Protein AF-A0A540VNK7-F1 (afdb_monomer_lite)

pLDDT: mean 90.39, std 6.92, range [63.44, 97.25]

Foldseek 3Di:
DAEDALVCLVCVVPPVVPDDPVVVVVVVCCVPPVDDYDYDPVSLVVQVVCVVVVNDDDPDDSVVVVVVSD

Structure (mmCIF, N/CA/C/O backbone):
data_AF-A0A540VNK7-F1
#
_entry.id   AF-A0A540VNK7-F1
#
loop_
_atom_site.group_PDB
_atom_site.id
_atom_site.type_symbol
_atom_site.label_atom_id
_atom_site.label_alt_id
_atom_site.label_comp_id
_atom_site.label_asym_id
_atom_site.label_entity_id
_atom_site.label_seq_id
_atom_site.pdbx_PDB_ins_code
_atom_site.Cartn_x
_atom_site.Cartn_y
_atom_site.Cartn_z
_atom_site.occupancy
_atom_site.B_iso_or_equiv
_atom_site.auth_seq_id
_atom_site.auth_comp_id
_atom_site.auth_asym_id
_atom_site.auth_atom_id
_atom_site.pdbx_PDB_model_num
ATOM 1 N N . MET A 1 1 ? 12.664 -5.065 -11.220 1.00 79.38 1 MET A N 1
ATOM 2 C CA . MET A 1 1 ? 12.222 -5.681 -9.950 1.00 79.38 1 MET A CA 1
ATOM 3 C C . MET A 1 1 ? 12.258 -4.628 -8.858 1.00 79.38 1 MET A C 1
ATOM 5 O O . MET A 1 1 ? 13.328 -4.094 -8.581 1.00 79.38 1 MET A O 1
ATOM 9 N N . ILE A 1 2 ? 11.104 -4.331 -8.261 1.00 91.25 2 ILE A N 1
ATOM 10 C CA . ILE A 1 2 ? 10.948 -3.352 -7.175 1.00 91.25 2 ILE A CA 1
ATOM 11 C C . ILE A 1 2 ? 10.251 -4.044 -6.003 1.00 91.25 2 ILE A C 1
ATOM 13 O O . ILE A 1 2 ? 9.290 -4.769 -6.218 1.00 91.25 2 ILE A O 1
ATOM 17 N N . LEU A 1 3 ? 10.725 -3.819 -4.778 1.00 92.19 3 LEU A N 1
ATOM 18 C CA . LEU A 1 3 ? 10.023 -4.199 -3.551 1.00 92.19 3 LEU A CA 1
ATOM 19 C C . LEU A 1 3 ? 9.526 -2.918 -2.883 1.00 92.19 3 LEU A C 1
ATOM 21 O O . LEU A 1 3 ? 10.327 -2.011 -2.645 1.00 92.19 3 LEU A O 1
ATOM 25 N N . LEU A 1 4 ? 8.224 -2.832 -2.616 1.00 93.69 4 LEU A N 1
ATOM 26 C CA . LEU A 1 4 ? 7.639 -1.650 -1.990 1.00 93.69 4 LEU A CA 1
ATOM 27 C C . LEU A 1 4 ? 7.811 -1.675 -0.474 1.00 93.69 4 LEU A C 1
ATOM 29 O O . LEU A 1 4 ? 7.693 -2.714 0.173 1.00 93.69 4 LEU A O 1
ATOM 33 N N . ASP A 1 5 ? 8.038 -0.490 0.081 1.00 94.75 5 ASP A N 1
ATOM 34 C CA . ASP A 1 5 ? 7.812 -0.224 1.496 1.00 94.75 5 ASP A CA 1
ATOM 35 C C . ASP A 1 5 ? 6.311 0.010 1.740 1.00 94.75 5 ASP A C 1
ATOM 37 O O . ASP A 1 5 ? 5.584 0.471 0.853 1.00 94.75 5 ASP A O 1
ATOM 41 N N . THR A 1 6 ? 5.850 -0.251 2.958 1.00 94.44 6 THR A N 1
ATOM 42 C CA . THR A 1 6 ? 4.450 -0.124 3.375 1.00 94.44 6 THR A CA 1
ATOM 43 C C . THR A 1 6 ? 3.867 1.258 3.090 1.00 94.44 6 THR A C 1
ATOM 45 O O . THR A 1 6 ? 2.744 1.366 2.601 1.00 94.44 6 THR A O 1
ATOM 48 N N . HIS A 1 7 ? 4.619 2.339 3.329 1.00 93.69 7 HIS A N 1
ATOM 49 C CA . HIS A 1 7 ? 4.098 3.686 3.065 1.00 93.69 7 HIS A CA 1
ATOM 50 C C . HIS A 1 7 ? 3.984 3.996 1.565 1.00 93.69 7 HIS A C 1
ATOM 52 O O . HIS A 1 7 ? 3.050 4.686 1.156 1.00 93.69 7 HIS A O 1
ATOM 58 N N . VAL A 1 8 ? 4.910 3.474 0.750 1.00 94.88 8 VAL A N 1
ATOM 59 C CA . VAL A 1 8 ? 4.876 3.629 -0.711 1.00 94.88 8 VAL A CA 1
ATOM 60 C C . VAL A 1 8 ? 3.661 2.907 -1.263 1.00 94.88 8 VAL A C 1
ATOM 62 O O . VAL A 1 8 ? 2.938 3.492 -2.058 1.00 94.88 8 VAL A O 1
ATOM 65 N N . TRP A 1 9 ? 3.397 1.685 -0.798 1.00 93.50 9 TRP A N 1
ATOM 66 C CA . TRP A 1 9 ? 2.208 0.927 -1.177 1.00 93.50 9 TRP A CA 1
ATOM 67 C C . TRP A 1 9 ? 0.911 1.668 -0.834 1.00 93.50 9 TRP A C 1
ATOM 69 O O . TRP A 1 9 ? 0.079 1.876 -1.715 1.00 93.50 9 TRP A O 1
ATOM 79 N N . ILE A 1 10 ? 0.765 2.144 0.409 1.00 93.06 10 ILE A N 1
ATOM 80 C CA . ILE A 1 10 ? -0.437 2.876 0.844 1.00 93.06 10 ILE A CA 1
ATOM 81 C C . ILE A 1 10 ? -0.670 4.117 -0.029 1.00 93.06 10 ILE A C 1
ATOM 83 O O . ILE A 1 10 ? -1.799 4.373 -0.451 1.00 93.06 10 ILE A O 1
ATOM 87 N N . TRP A 1 11 ? 0.380 4.898 -0.305 1.00 93.94 11 TRP A N 1
ATOM 88 C CA . TRP A 1 11 ? 0.255 6.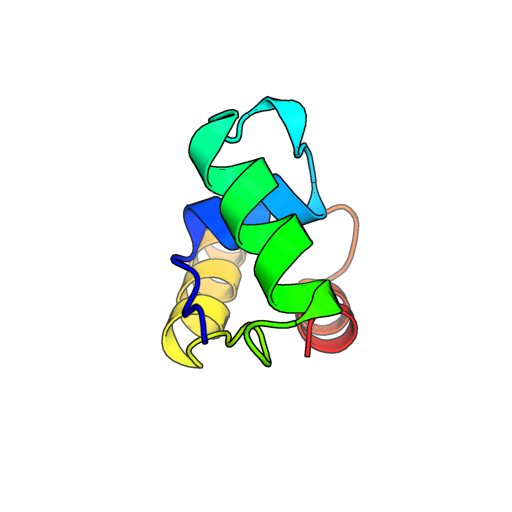096 -1.138 1.00 93.94 11 TRP A CA 1
ATOM 89 C C . TRP A 1 11 ? -0.002 5.749 -2.590 1.00 93.94 11 TRP A C 1
ATOM 91 O O . TRP A 1 11 ? -0.853 6.369 -3.204 1.00 93.94 11 TRP A O 1
ATOM 101 N N . TRP A 1 12 ? 0.661 4.737 -3.130 1.00 91.62 12 TRP A N 1
ATOM 102 C CA . TRP A 1 12 ? 0.426 4.322 -4.503 1.00 91.62 12 TRP A CA 1
ATOM 103 C C . TRP A 1 12 ? -1.022 3.868 -4.732 1.00 91.62 12 TRP A C 1
ATOM 105 O O . TRP A 1 12 ? -1.620 4.236 -5.735 1.00 91.62 12 TRP A O 1
ATOM 115 N N . ALA A 1 13 ? -1.620 3.160 -3.772 1.00 89.31 13 ALA A N 1
ATOM 116 C CA . ALA A 1 13 ? -3.011 2.721 -3.858 1.00 89.31 13 ALA A CA 1
ATOM 117 C C . ALA A 1 13 ? -4.040 3.837 -3.579 1.00 89.31 13 ALA A C 1
ATOM 119 O O . ALA A 1 13 ? -5.146 3.794 -4.110 1.00 89.31 13 ALA A O 1
ATOM 120 N N . SER A 1 14 ? -3.711 4.817 -2.726 1.00 88.50 14 SER A N 1
ATOM 121 C CA . SER A 1 14 ? -4.689 5.814 -2.240 1.00 88.50 14 SER A CA 1
ATOM 122 C C . SER A 1 14 ? -4.514 7.214 -2.831 1.00 88.50 14 SER A C 1
ATOM 124 O O . SER A 1 14 ? -5.493 7.881 -3.149 1.00 88.50 14 SER A O 1
ATOM 126 N N . ASP A 1 15 ? -3.273 7.690 -2.926 1.00 89.88 15 ASP A N 1
ATOM 127 C CA . ASP A 1 15 ? -2.921 9.032 -3.397 1.00 89.88 15 ASP A CA 1
ATOM 128 C C . ASP A 1 15 ? -1.499 9.047 -4.004 1.00 89.88 15 ASP A C 1
ATOM 130 O O . ASP A 1 15 ? -0.521 9.413 -3.330 1.00 89.88 15 ASP A O 1
ATOM 134 N N . PRO A 1 16 ? -1.361 8.647 -5.286 1.00 89.94 16 PRO A N 1
ATOM 135 C CA . PRO A 1 16 ? -0.073 8.597 -5.972 1.00 89.94 16 PRO A CA 1
ATOM 136 C C . PRO A 1 16 ? 0.653 9.943 -6.027 1.00 89.94 16 PRO A C 1
ATOM 138 O O . PRO A 1 16 ? 1.875 9.963 -6.163 1.00 89.94 16 PRO A O 1
ATOM 141 N N . ALA A 1 17 ? -0.053 11.074 -5.888 1.00 91.50 17 ALA A N 1
ATOM 142 C CA . ALA A 1 17 ? 0.554 12.404 -5.943 1.00 91.50 17 ALA A CA 1
ATOM 143 C C . ALA A 1 17 ? 1.521 12.666 -4.774 1.00 91.50 17 ALA A C 1
ATOM 145 O O . ALA A 1 17 ? 2.357 13.569 -4.847 1.00 91.50 17 ALA A O 1
ATOM 146 N N . ARG A 1 18 ? 1.445 11.865 -3.702 1.00 93.12 18 ARG A N 1
ATOM 147 C CA . ARG A 1 18 ? 2.390 11.906 -2.575 1.00 93.12 18 ARG A CA 1
ATOM 148 C C . ARG A 1 18 ? 3.729 11.244 -2.880 1.00 93.12 18 ARG A C 1
ATOM 150 O O . ARG A 1 18 ? 4.691 11.449 -2.137 1.00 93.12 18 ARG A O 1
ATOM 157 N N . LEU A 1 19 ? 3.808 10.440 -3.937 1.00 93.94 19 LEU A N 1
ATOM 158 C CA . LEU A 1 19 ? 5.051 9.817 -4.361 1.00 93.94 19 LEU A CA 1
ATOM 159 C C . LEU A 1 19 ? 5.926 10.830 -5.094 1.00 93.94 19 LEU A C 1
ATOM 161 O O . LEU A 1 19 ? 5.463 11.672 -5.860 1.00 93.94 19 LEU A O 1
ATOM 165 N N . SER A 1 20 ? 7.239 10.733 -4.883 1.00 93.94 20 SER A N 1
ATOM 166 C CA . SER A 1 20 ? 8.178 11.533 -5.669 1.00 93.94 20 SER A CA 1
ATOM 167 C C . SER A 1 20 ? 8.092 11.152 -7.150 1.00 93.94 20 SER A C 1
ATOM 169 O O . SER A 1 20 ? 7.911 9.978 -7.474 1.00 93.94 20 SER A O 1
ATOM 171 N N . GLY A 1 21 ? 8.338 12.105 -8.054 1.00 93.38 21 GLY A N 1
ATOM 172 C CA . GLY A 1 21 ? 8.354 11.816 -9.494 1.00 93.38 21 GLY A CA 1
ATOM 173 C C . GLY A 1 21 ? 9.327 10.691 -9.871 1.00 93.38 21 GLY A C 1
ATOM 174 O O . GLY A 1 21 ? 9.013 9.863 -10.714 1.00 93.38 21 GLY A O 1
ATOM 175 N N . ARG A 1 22 ? 10.468 10.575 -9.174 1.00 93.12 22 ARG A N 1
ATOM 176 C CA . ARG A 1 22 ? 11.407 9.456 -9.365 1.00 93.12 22 ARG A CA 1
ATOM 177 C C . ARG A 1 22 ? 10.796 8.103 -8.985 1.00 93.12 22 ARG A C 1
ATOM 179 O O . ARG A 1 22 ? 11.106 7.118 -9.645 1.00 93.12 22 ARG A O 1
ATOM 186 N N . ALA A 1 23 ? 9.992 8.049 -7.924 1.00 92.50 23 ALA A N 1
ATOM 187 C CA . ALA A 1 23 ? 9.334 6.819 -7.490 1.00 92.50 23 ALA A CA 1
ATOM 188 C C . ALA A 1 23 ? 8.255 6.402 -8.495 1.00 92.50 23 ALA A C 1
ATOM 190 O O . ALA A 1 23 ? 8.270 5.259 -8.931 1.00 92.50 23 ALA A O 1
ATOM 191 N N . ILE A 1 24 ? 7.417 7.344 -8.941 1.00 91.75 24 ILE A N 1
ATOM 192 C CA . ILE A 1 24 ? 6.413 7.104 -9.990 1.00 91.75 24 ILE A CA 1
ATOM 193 C C . ILE A 1 24 ? 7.092 6.575 -11.260 1.00 91.75 24 ILE A C 1
ATOM 195 O O . ILE A 1 24 ? 6.794 5.473 -11.696 1.00 91.75 24 ILE A O 1
ATOM 199 N N . SER A 1 25 ? 8.125 7.257 -11.766 1.00 91.44 25 SER A N 1
ATOM 200 C CA . SER A 1 25 ? 8.854 6.788 -12.955 1.00 91.44 25 SER A CA 1
ATOM 201 C C . SER A 1 25 ? 9.609 5.465 -12.758 1.00 91.44 25 SER A C 1
ATOM 203 O O . SER A 1 25 ? 10.044 4.856 -13.732 1.00 91.44 25 SER A O 1
ATOM 205 N N . ALA A 1 26 ? 9.866 5.032 -11.521 1.00 90.75 26 ALA A N 1
ATOM 206 C CA . ALA A 1 26 ? 10.416 3.704 -11.260 1.00 90.75 26 ALA A CA 1
ATOM 207 C C . ALA A 1 26 ? 9.315 2.636 -11.311 1.00 90.75 26 ALA A C 1
ATOM 209 O O . ALA A 1 26 ? 9.541 1.586 -11.902 1.00 90.75 26 ALA A O 1
ATOM 210 N N . LEU A 1 27 ? 8.140 2.927 -10.746 1.00 89.44 27 LEU A N 1
ATOM 211 C CA . LEU A 1 27 ? 6.962 2.058 -10.798 1.00 89.44 27 LEU A CA 1
ATOM 212 C C . LEU A 1 27 ? 6.467 1.880 -12.239 1.00 89.44 27 LEU A C 1
ATOM 214 O O . LEU A 1 27 ? 6.347 0.745 -12.685 1.00 89.44 27 LEU A O 1
ATOM 218 N N . ASP A 1 28 ? 6.328 2.971 -12.998 1.00 88.62 28 ASP A N 1
ATOM 219 C CA . ASP A 1 28 ? 5.896 2.934 -14.404 1.00 88.62 28 ASP A CA 1
ATOM 220 C C . ASP A 1 28 ? 6.829 2.067 -15.268 1.00 88.62 28 ASP A C 1
ATOM 222 O O . ASP A 1 28 ? 6.395 1.320 -16.143 1.00 88.62 28 ASP A O 1
ATOM 226 N N . ARG A 1 29 ? 8.144 2.135 -15.014 1.00 87.94 29 ARG A N 1
ATOM 227 C CA . ARG A 1 29 ? 9.129 1.304 -15.726 1.00 87.94 29 ARG A CA 1
ATOM 228 C C . ARG A 1 29 ? 9.086 -0.161 -15.300 1.00 87.94 29 ARG A C 1
ATOM 230 O O . ARG A 1 29 ? 9.316 -1.037 -16.133 1.00 87.94 29 ARG A O 1
ATOM 237 N N . ALA A 1 30 ? 8.782 -0.432 -14.031 1.00 86.50 30 ALA A N 1
ATOM 238 C CA . ALA A 1 30 ? 8.616 -1.790 -13.525 1.00 86.50 30 ALA A CA 1
ATOM 239 C C . ALA A 1 30 ? 7.369 -2.479 -14.101 1.00 86.50 30 ALA A C 1
ATOM 241 O O . ALA A 1 30 ? 7.442 -3.661 -14.425 1.00 86.50 30 ALA A O 1
ATOM 242 N N . GLU A 1 31 ? 6.268 -1.751 -14.308 1.00 78.00 31 GLU A N 1
ATOM 243 C CA . GLU A 1 31 ? 5.079 -2.293 -14.982 1.00 78.00 31 GLU A CA 1
ATOM 244 C C . GLU A 1 31 ? 5.327 -2.641 -16.460 1.00 78.00 31 GLU A C 1
ATOM 246 O O . GLU A 1 31 ? 4.705 -3.563 -16.984 1.00 78.00 31 GLU A O 1
ATOM 251 N N . GLY A 1 32 ? 6.241 -1.930 -17.131 1.00 76.00 32 GLY A N 1
ATOM 252 C CA . GLY A 1 32 ? 6.536 -2.130 -18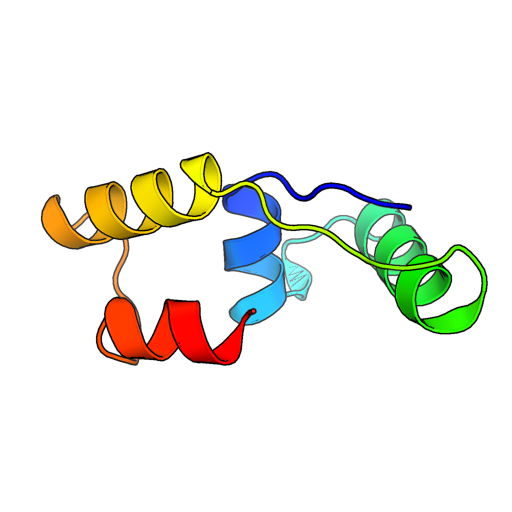.552 1.00 76.00 32 GLY A CA 1
ATOM 253 C C . GLY A 1 32 ? 7.638 -3.152 -18.849 1.00 76.00 32 GLY A C 1
ATOM 254 O O . GLY A 1 32 ? 7.397 -4.164 -19.505 1.00 76.00 32 GLY A O 1
ATOM 255 N N . GLU A 1 33 ? 8.872 -2.856 -18.432 1.00 68.25 33 GLU A N 1
ATOM 256 C CA . GLU A 1 33 ? 10.083 -3.494 -18.984 1.00 68.25 33 GLU A CA 1
ATOM 257 C C . GLU A 1 33 ? 10.975 -4.139 -17.912 1.00 68.25 33 GLU A C 1
ATOM 259 O O . GLU A 1 33 ? 11.622 -5.154 -18.172 1.00 68.25 33 GLU A O 1
ATOM 264 N N . ASP A 1 34 ? 10.992 -3.591 -16.691 1.00 69.00 34 ASP A N 1
ATOM 265 C CA . ASP A 1 34 ? 11.965 -3.962 -15.651 1.00 69.00 34 ASP A CA 1
ATOM 266 C C . ASP A 1 34 ? 11.501 -5.124 -14.739 1.00 69.00 34 ASP A C 1
ATOM 268 O O . ASP A 1 34 ? 12.234 -5.554 -13.835 1.00 69.00 34 ASP A O 1
ATOM 272 N N . GLY A 1 35 ? 10.297 -5.660 -14.965 1.00 75.12 35 GLY A N 1
ATOM 273 C CA . GLY A 1 35 ? 9.735 -6.812 -14.252 1.00 75.12 35 GLY A CA 1
ATOM 274 C C . GLY A 1 35 ? 8.979 -6.468 -12.958 1.00 75.12 35 GLY A C 1
ATOM 275 O O . GLY A 1 35 ? 8.954 -5.313 -12.538 1.00 75.12 35 GLY A O 1
ATOM 276 N N . PRO A 1 36 ? 8.401 -7.478 -12.281 1.00 83.62 36 PRO A N 1
ATOM 277 C CA . PRO A 1 36 ? 7.319 -7.296 -11.313 1.00 83.62 36 PRO A CA 1
ATOM 278 C C . PRO A 1 36 ? 7.666 -6.404 -10.114 1.00 83.62 36 PRO A C 1
ATOM 280 O O . PRO A 1 36 ? 8.813 -6.342 -9.640 1.00 83.62 36 PRO A O 1
ATOM 283 N N . VAL A 1 37 ? 6.618 -5.746 -9.618 1.00 90.00 37 VAL A N 1
ATOM 284 C CA . VAL A 1 37 ? 6.575 -5.054 -8.330 1.00 90.00 37 VAL A CA 1
ATOM 285 C C . VAL A 1 37 ? 6.124 -6.057 -7.272 1.00 90.00 37 VAL A C 1
ATOM 287 O O . VAL A 1 37 ? 5.162 -6.788 -7.474 1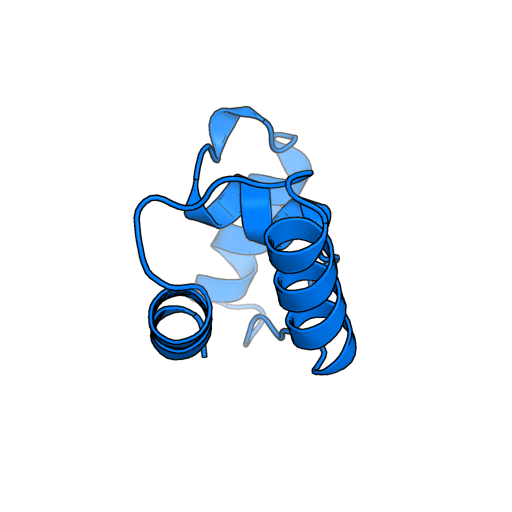.00 90.00 37 VAL A O 1
ATOM 290 N N . TYR A 1 38 ? 6.840 -6.106 -6.155 1.00 91.50 38 TYR A N 1
ATOM 291 C CA . TYR A 1 38 ? 6.588 -7.034 -5.063 1.00 91.50 38 TYR A CA 1
ATOM 292 C C . TYR A 1 38 ? 6.138 -6.296 -3.806 1.00 91.50 38 TYR A C 1
ATOM 294 O O . TYR A 1 38 ? 6.606 -5.191 -3.509 1.00 91.50 38 TYR A O 1
ATOM 302 N N . LEU A 1 39 ? 5.303 -6.979 -3.027 1.00 92.06 39 LEU A N 1
AT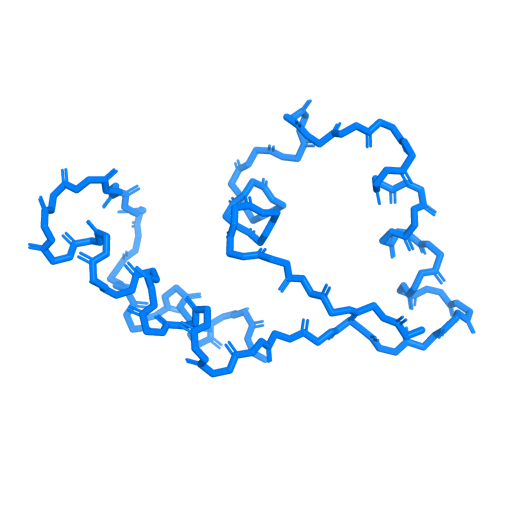OM 303 C CA . LEU A 1 39 ? 4.948 -6.624 -1.660 1.00 92.06 39 LEU A CA 1
ATOM 304 C C . LEU A 1 39 ? 5.514 -7.665 -0.695 1.00 92.06 39 LEU A C 1
ATOM 306 O O . LEU A 1 39 ? 5.517 -8.865 -0.967 1.00 92.06 39 LEU A O 1
ATOM 310 N N . SER A 1 40 ? 6.021 -7.197 0.442 1.00 94.25 40 SER A N 1
ATOM 311 C CA . SER A 1 40 ? 6.439 -8.081 1.526 1.00 94.25 40 SER A CA 1
ATOM 312 C C . SER A 1 40 ? 5.226 -8.494 2.353 1.00 94.25 40 SER A C 1
ATOM 314 O O . SER A 1 40 ? 4.422 -7.645 2.728 1.00 94.25 40 SER A O 1
ATOM 316 N N . ALA A 1 41 ? 5.156 -9.762 2.765 1.00 93.62 41 ALA A N 1
ATOM 317 C CA . ALA A 1 41 ? 4.146 -10.220 3.724 1.00 93.62 41 ALA A CA 1
ATOM 318 C C . ALA A 1 41 ? 4.193 -9.437 5.055 1.00 93.62 41 ALA A C 1
ATOM 320 O O . ALA A 1 41 ? 3.180 -9.294 5.740 1.00 93.62 41 ALA A O 1
ATOM 321 N N . ILE A 1 42 ? 5.360 -8.887 5.421 1.00 95.31 42 ILE A N 1
ATOM 322 C CA . ILE A 1 42 ? 5.477 -7.996 6.584 1.00 95.31 42 ILE A CA 1
ATOM 323 C C . ILE A 1 42 ? 4.739 -6.677 6.350 1.00 95.31 42 ILE A C 1
ATOM 325 O O . ILE A 1 42 ? 4.076 -6.203 7.267 1.00 95.31 42 ILE A O 1
ATOM 329 N N . SER A 1 43 ? 4.778 -6.121 5.138 1.00 95.31 43 SER A N 1
ATOM 330 C CA . SER A 1 43 ? 4.043 -4.896 4.811 1.00 95.31 43 SER A CA 1
ATOM 331 C C . SER A 1 43 ? 2.536 -5.092 4.946 1.00 95.31 43 SER A C 1
ATOM 333 O O . SER A 1 43 ? 1.848 -4.238 5.504 1.00 95.31 43 SER A O 1
ATOM 335 N N . THR A 1 44 ? 2.027 -6.258 4.541 1.00 94.69 44 THR A N 1
ATOM 336 C CA . THR A 1 44 ? 0.632 -6.665 4.758 1.00 94.69 44 THR A CA 1
ATOM 337 C C . THR A 1 44 ? 0.262 -6.661 6.244 1.00 94.69 44 THR A C 1
ATOM 339 O O . THR A 1 44 ? -0.752 -6.080 6.643 1.00 94.69 44 THR A O 1
ATOM 342 N N . TRP A 1 45 ? 1.114 -7.245 7.094 1.00 95.44 45 TRP A N 1
ATOM 343 C CA . TRP A 1 45 ? 0.919 -7.223 8.546 1.00 95.44 45 TRP A CA 1
ATOM 344 C C . TRP A 1 45 ? 0.971 -5.801 9.124 1.00 95.44 45 TRP A C 1
ATOM 346 O O . TRP A 1 45 ? 0.155 -5.454 9.978 1.00 95.44 45 TRP A O 1
ATOM 356 N N . GLU A 1 46 ? 1.888 -4.953 8.657 1.00 96.19 46 GLU A N 1
ATOM 357 C CA . GLU A 1 46 ? 1.990 -3.563 9.107 1.00 96.19 46 GLU A CA 1
ATOM 358 C C . GLU A 1 46 ? 0.719 -2.765 8.796 1.00 96.19 46 GLU A C 1
ATOM 360 O O . GLU A 1 46 ? 0.229 -2.054 9.676 1.00 96.19 46 GLU A O 1
ATOM 365 N N . VAL A 1 47 ? 0.140 -2.924 7.600 1.00 95.38 47 VAL A N 1
ATOM 366 C CA . VAL A 1 47 ? -1.150 -2.309 7.244 1.00 95.38 47 VAL A CA 1
ATOM 367 C C . VAL A 1 47 ? -2.256 -2.790 8.177 1.00 95.38 47 VAL A C 1
ATOM 369 O O . VAL A 1 47 ? -2.947 -1.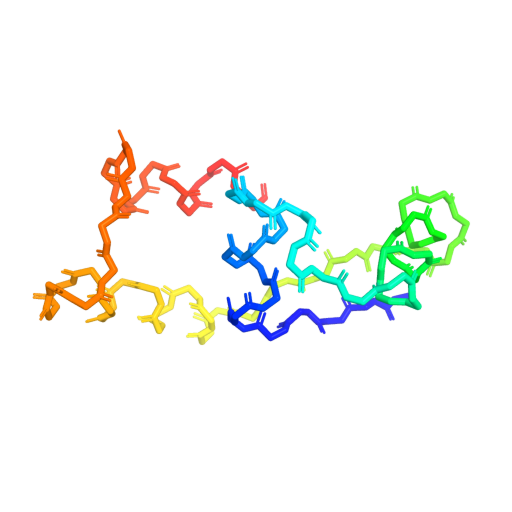963 8.776 1.00 95.38 47 VAL A O 1
ATOM 372 N N . ALA A 1 48 ? -2.385 -4.105 8.377 1.00 95.31 48 ALA A N 1
ATOM 373 C CA . ALA A 1 48 ? -3.381 -4.671 9.287 1.00 95.31 48 ALA A CA 1
ATOM 374 C C . ALA A 1 48 ? -3.242 -4.116 10.715 1.00 95.31 48 ALA A C 1
ATOM 376 O O . ALA A 1 48 ? -4.230 -3.742 11.352 1.00 95.31 48 ALA A O 1
ATOM 377 N N . MET A 1 49 ? -2.009 -3.976 11.204 1.00 97.25 49 MET A N 1
ATOM 378 C CA . MET A 1 49 ? -1.725 -3.399 12.516 1.00 97.25 49 MET A CA 1
ATOM 379 C C . MET A 1 49 ? -2.020 -1.900 12.593 1.00 97.25 49 MET A C 1
ATOM 381 O O . MET A 1 49 ? -2.451 -1.421 13.645 1.00 97.25 49 MET A O 1
ATOM 385 N N . LEU A 1 50 ? -1.780 -1.140 11.522 1.00 96.62 50 LEU A N 1
ATOM 386 C CA . LEU A 1 50 ? -2.114 0.283 11.463 1.00 96.62 50 LEU A CA 1
ATOM 387 C C . LEU A 1 50 ? -3.630 0.496 11.496 1.00 96.62 50 LEU A C 1
ATOM 389 O O . LEU A 1 50 ? -4.089 1.351 12.256 1.00 96.62 50 LEU A O 1
ATOM 393 N N . VAL A 1 51 ? -4.391 -0.315 10.757 1.00 96.19 51 VAL A N 1
ATOM 394 C CA . VAL A 1 51 ? -5.862 -0.290 10.768 1.00 96.19 51 VAL A CA 1
ATOM 395 C C . VAL A 1 51 ? -6.404 -0.701 12.134 1.00 96.19 51 VAL A C 1
ATOM 397 O O . VAL A 1 51 ? -7.192 0.029 12.729 1.00 96.19 51 VAL A O 1
ATOM 400 N N . SER A 1 52 ? -5.918 -1.811 12.699 1.00 96.75 52 SER A N 1
ATOM 401 C CA . SER A 1 52 ? -6.336 -2.290 14.026 1.00 96.75 52 SER A CA 1
ATOM 402 C C . SER A 1 52 ? -6.097 -1.256 15.135 1.00 96.75 52 SER A C 1
ATOM 404 O O . SER A 1 52 ? -6.880 -1.160 16.079 1.00 96.75 52 SER A O 1
ATOM 406 N N . LYS A 1 53 ? -5.039 -0.447 15.015 1.00 96.94 53 LYS A N 1
ATOM 407 C CA . LYS A 1 53 ? -4.716 0.632 15.961 1.00 96.94 53 LYS A CA 1
ATOM 408 C C . LYS A 1 53 ? -5.437 1.954 15.666 1.00 96.94 53 LYS A C 1
ATOM 410 O O . LYS A 1 53 ? -5.151 2.934 16.351 1.00 96.94 53 LYS A O 1
ATOM 415 N N . GLY A 1 54 ? -6.299 2.018 14.649 1.00 95.12 54 GLY A N 1
ATOM 416 C CA . GLY A 1 54 ? -6.980 3.248 14.226 1.00 95.12 54 GLY A CA 1
ATOM 417 C C . GLY A 1 54 ? -6.030 4.328 13.697 1.00 95.12 54 GLY A C 1
ATOM 418 O O . GLY A 1 54 ? -6.326 5.515 13.781 1.00 95.12 54 GLY A O 1
ATOM 419 N N . ARG A 1 55 ? -4.844 3.938 13.212 1.00 95.75 55 ARG A N 1
ATOM 420 C CA . ARG A 1 55 ? -3.821 4.854 12.672 1.00 95.75 55 ARG A CA 1
ATOM 421 C C . ARG A 1 55 ? -3.888 4.993 11.153 1.00 95.75 55 ARG A C 1
ATOM 423 O O . ARG A 1 55 ? -3.218 5.863 10.601 1.00 95.75 55 ARG A O 1
ATOM 430 N N . LEU A 1 56 ? -4.638 4.114 10.501 1.00 93.88 56 LEU A N 1
ATOM 431 C CA . LEU A 1 56 ? -4.911 4.112 9.074 1.00 93.88 56 LEU A CA 1
ATOM 432 C C . LEU A 1 56 ? -6.382 3.753 8.892 1.00 93.88 56 LEU A C 1
ATOM 434 O O . LEU A 1 56 ? -6.823 2.714 9.375 1.00 93.88 56 LEU A O 1
ATOM 438 N N . GLU A 1 57 ? -7.124 4.612 8.208 1.00 93.38 57 GLU A N 1
ATOM 439 C CA . GLU A 1 57 ? -8.499 4.335 7.804 1.00 93.38 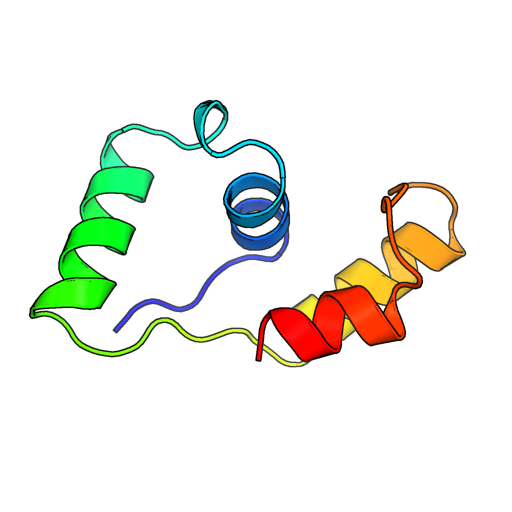57 GLU A CA 1
ATOM 440 C C . GLU A 1 57 ? -8.501 3.976 6.321 1.00 93.38 57 GLU A C 1
ATOM 442 O O . GLU A 1 57 ? -7.930 4.693 5.498 1.00 93.38 57 GLU A O 1
ATOM 447 N N . LEU A 1 58 ? -9.117 2.844 5.997 1.00 91.38 58 LEU A N 1
ATOM 448 C CA . LEU A 1 58 ? -9.275 2.359 4.633 1.00 91.38 58 LEU A CA 1
ATOM 449 C C . LEU A 1 58 ? -10.745 2.475 4.232 1.00 91.38 58 LEU A C 1
ATOM 451 O O . LEU A 1 58 ? -11.643 2.358 5.064 1.00 91.38 58 LEU A O 1
ATOM 455 N N . THR A 1 59 ? -10.995 2.684 2.943 1.00 89.69 59 THR A N 1
ATOM 456 C CA . THR A 1 59 ? -12.353 2.728 2.376 1.00 89.69 59 THR A CA 1
ATOM 457 C C . THR A 1 59 ? -13.003 1.347 2.272 1.00 89.69 59 THR A C 1
ATOM 459 O O . THR A 1 59 ? -14.203 1.251 2.023 1.00 89.69 59 THR A O 1
ATOM 462 N N . LEU A 1 60 ? -12.214 0.289 2.468 1.00 90.81 60 LEU A N 1
ATOM 463 C CA . LEU A 1 60 ? -12.603 -1.115 2.420 1.00 90.81 60 LEU A CA 1
ATOM 464 C C . LEU A 1 60 ? -12.128 -1.827 3.696 1.00 90.81 60 LEU A C 1
ATOM 466 O O . LEU A 1 60 ? -11.164 -1.369 4.323 1.00 90.81 60 LEU A O 1
ATOM 470 N N . PRO A 1 61 ? -12.749 -2.958 4.075 1.00 93.56 61 PRO A N 1
ATOM 471 C CA . PRO A 1 61 ? -12.171 -3.866 5.058 1.00 93.56 61 PRO A CA 1
ATOM 472 C C . PRO A 1 61 ? -10.719 -4.202 4.702 1.00 93.56 61 PRO A C 1
ATOM 474 O O . PRO A 1 61 ? -10.379 -4.372 3.532 1.00 93.56 61 PRO A O 1
ATOM 477 N N . VAL A 1 62 ? -9.847 -4.288 5.710 1.00 93.25 62 VAL A N 1
ATOM 478 C CA . VAL A 1 62 ? -8.401 -4.448 5.480 1.00 93.25 62 VAL A CA 1
ATOM 479 C C . VAL A 1 62 ? -8.060 -5.725 4.712 1.00 93.25 62 VAL A C 1
ATOM 481 O O . VAL A 1 62 ? -7.158 -5.713 3.884 1.00 93.25 62 VAL A O 1
ATOM 484 N N . GLU A 1 63 ? -8.823 -6.794 4.932 1.00 92.81 63 GLU A N 1
ATOM 485 C CA . GLU A 1 63 ? -8.703 -8.070 4.221 1.00 92.81 63 GLU A CA 1
ATOM 486 C C . GLU A 1 63 ? -8.977 -7.902 2.721 1.00 92.81 63 GLU A C 1
ATOM 488 O O . GLU A 1 63 ? -8.168 -8.326 1.897 1.00 92.81 63 GLU A O 1
ATOM 493 N N . ASP A 1 64 ? -10.061 -7.204 2.370 1.00 93.12 64 ASP A N 1
ATOM 494 C CA . ASP A 1 64 ? -10.418 -6.925 0.978 1.00 93.12 64 ASP A CA 1
ATOM 495 C C . ASP A 1 64 ? -9.386 -6.008 0.318 1.00 93.12 64 ASP A C 1
ATOM 497 O O . ASP A 1 64 ? -9.005 -6.223 -0.830 1.00 93.12 64 ASP A O 1
ATOM 501 N N . TRP A 1 65 ? -8.907 -4.993 1.037 1.00 92.94 65 TRP A N 1
ATOM 502 C CA . TRP A 1 65 ? -7.914 -4.051 0.519 1.00 92.94 65 TRP A CA 1
ATOM 503 C C . TRP A 1 65 ? -6.577 -4.734 0.196 1.00 92.94 65 TRP A C 1
ATOM 505 O O . TRP A 1 65 ? -5.979 -4.471 -0.850 1.00 92.94 65 TRP A O 1
ATOM 515 N N . ILE A 1 66 ? -6.137 -5.648 1.066 1.00 91.31 66 ILE A N 1
ATOM 516 C CA . ILE A 1 66 ? -4.946 -6.474 0.842 1.00 91.31 66 ILE A CA 1
ATOM 517 C C . ILE A 1 66 ? -5.162 -7.388 -0.368 1.00 91.31 66 ILE A C 1
ATOM 519 O O . ILE A 1 66 ? -4.327 -7.400 -1.265 1.00 91.31 66 ILE A O 1
ATOM 523 N N . ALA A 1 67 ? -6.293 -8.098 -0.431 1.00 89.81 67 ALA A N 1
ATOM 524 C CA . ALA A 1 67 ? -6.571 -9.063 -1.494 1.00 89.81 67 ALA A CA 1
ATOM 525 C C . ALA A 1 67 ? -6.657 -8.437 -2.899 1.00 89.81 67 ALA A C 1
ATOM 527 O O . ALA A 1 67 ? -6.376 -9.111 -3.882 1.00 89.81 67 ALA A O 1
ATOM 528 N N . HIS A 1 68 ? -7.031 -7.157 -3.012 1.00 85.38 68 HIS A N 1
ATOM 529 C CA . HIS A 1 68 ? -7.024 -6.428 -4.291 1.00 85.38 68 HIS A CA 1
ATOM 530 C C . HIS A 1 68 ? -5.628 -5.945 -4.723 1.00 85.38 68 HIS A C 1
ATOM 532 O O . HIS A 1 68 ? -5.487 -5.444 -5.837 1.00 85.38 68 HIS A O 1
ATOM 538 N N . SER A 1 69 ? -4.627 -6.038 -3.842 1.00 77.25 69 SER A N 1
ATOM 539 C CA . SER A 1 69 ? -3.264 -5.544 -4.073 1.00 77.25 69 SER A CA 1
ATOM 540 C C . SER A 1 69 ? -2.239 -6.657 -4.340 1.00 77.25 69 SER A C 1
ATOM 542 O O . SER A 1 69 ? -1.084 -6.335 -4.625 1.00 77.25 69 SER A O 1
ATOM 544 N N . GLU A 1 70 ? -2.631 -7.929 -4.203 1.00 63.44 70 GLU A N 1
ATOM 545 C CA . GLU A 1 70 ? -1.801 -9.122 -4.459 1.00 63.44 70 GLU A CA 1
ATOM 546 C C . GLU A 1 70 ? -1.962 -9.680 -5.881 1.00 63.44 70 GLU A C 1
ATOM 548 O O . GLU A 1 70 ? -3.064 -9.557 -6.466 1.00 63.44 70 GLU A O 1
#

InterPro domains:
  IPR002716 PIN domain [PF01850] (2-68)
  IPR029060 PIN-like domain superfamily [SSF88723] (1-67)
  IPR041705 VapC-like Sll0205 protein, PIN domain [cd09872] (3-67)
  IPR052919 Type II TA system ribonuclease [PTHR36173] (2-68)

Secondary structure (DSSP, 8-state):
-EE--HHHHHHHHH-GGGS-HHHHHHHHHIIIII--EE--HHHHHHHHHHHHTTSS--SS-HHHHHHTT-

Sequence (70 aa):
MILLDTHVWIWWASDPARLSGRAISALDRAEGEDGPVYLSAISTWEVAMLVSKGRLELTLPVEDWIAHSE

Radius of gyration: 12.47 Å; chains: 1; bounding box: 25×23×35 Å

Organism: NCBI:txid1335746